Protein AF-A0A554VTU2-F1 (afdb_monomer_lite)

pLDDT: mean 88.49, std 16.6, range [44.41, 98.38]

Structure (mmCIF, N/CA/C/O backbone):
data_AF-A0A554VTU2-F1
#
_entry.id   AF-A0A554VTU2-F1
#
loop_
_atom_site.group_PDB
_atom_site.id
_atom_site.type_symbol
_atom_site.label_atom_id
_atom_site.label_alt_id
_atom_site.label_comp_id
_atom_site.label_asym_id
_atom_site.label_entity_id
_atom_site.label_seq_id
_atom_site.pdbx_PDB_ins_code
_atom_site.Cartn_x
_atom_site.Cartn_y
_atom_site.Cartn_z
_atom_site.occupancy
_atom_site.B_iso_or_equiv
_atom_site.auth_seq_id
_atom_site.auth_comp_id
_atom_site.auth_asym_id
_atom_site.auth_atom_id
_atom_site.pdbx_PDB_model_num
ATOM 1 N N . MET A 1 1 ? 13.561 -0.773 -35.757 1.00 44.41 1 MET A N 1
ATOM 2 C CA . MET A 1 1 ? 12.110 -0.695 -35.504 1.00 44.41 1 MET A CA 1
ATOM 3 C C . MET A 1 1 ? 11.902 -1.070 -34.044 1.00 44.41 1 MET A C 1
ATOM 5 O O . MET A 1 1 ? 11.798 -2.244 -33.720 1.00 44.41 1 MET A O 1
ATOM 9 N N . LEU A 1 2 ? 12.032 -0.082 -33.154 1.00 47.88 2 LEU A N 1
ATOM 10 C CA . LEU A 1 2 ? 11.934 -0.243 -31.691 1.00 47.88 2 LEU A CA 1
ATOM 11 C C . LEU A 1 2 ? 10.513 0.081 -31.189 1.00 47.88 2 LEU A C 1
ATOM 13 O O . LEU A 1 2 ? 10.271 0.168 -29.991 1.00 47.88 2 LEU A O 1
ATOM 17 N N . ASP A 1 3 ? 9.559 0.222 -32.109 1.00 50.75 3 ASP A N 1
ATOM 18 C CA . ASP A 1 3 ? 8.207 0.729 -31.850 1.00 50.75 3 ASP A CA 1
ATOM 19 C C . ASP A 1 3 ? 7.265 -0.316 -31.218 1.00 50.75 3 ASP A C 1
ATOM 21 O O . ASP A 1 3 ? 6.098 -0.036 -30.958 1.00 50.75 3 ASP A O 1
ATOM 25 N N . GLY A 1 4 ? 7.773 -1.525 -30.945 1.00 50.66 4 GLY A N 1
ATOM 26 C CA . GLY A 1 4 ? 7.053 -2.610 -30.267 1.00 50.66 4 GLY A CA 1
ATOM 27 C C . GLY A 1 4 ? 7.409 -2.801 -28.788 1.00 50.66 4 GLY A C 1
ATOM 28 O O . GLY A 1 4 ? 6.693 -3.512 -28.093 1.00 50.66 4 GLY A O 1
ATOM 29 N N . LEU A 1 5 ? 8.476 -2.167 -28.286 1.00 47.31 5 LEU A N 1
ATOM 30 C CA . LEU A 1 5 ? 8.936 -2.346 -26.895 1.00 47.31 5 LEU A CA 1
ATOM 31 C C . LEU A 1 5 ? 8.347 -1.320 -25.916 1.00 47.31 5 LEU A C 1
ATOM 33 O O . LEU A 1 5 ? 8.562 -1.415 -24.715 1.00 47.31 5 LEU A O 1
ATOM 37 N N . VAL A 1 6 ? 7.589 -0.343 -26.419 1.00 48.69 6 VAL A N 1
ATOM 38 C CA . VAL A 1 6 ? 7.035 0.764 -25.617 1.00 48.69 6 VAL A CA 1
ATOM 39 C C . VAL A 1 6 ? 5.542 0.575 -25.306 1.00 48.69 6 VAL A C 1
ATOM 41 O O . VAL A 1 6 ? 4.963 1.340 -24.540 1.00 48.69 6 VAL A O 1
ATOM 44 N N . ARG A 1 7 ? 4.903 -0.485 -25.823 1.00 46.31 7 ARG A N 1
ATOM 45 C CA . ARG A 1 7 ? 3.515 -0.836 -25.458 1.00 46.31 7 ARG A CA 1
ATOM 46 C C . ARG A 1 7 ? 3.392 -1.621 -24.151 1.00 46.31 7 ARG A C 1
ATOM 48 O O . ARG A 1 7 ? 2.281 -1.854 -23.691 1.00 46.31 7 ARG A O 1
ATOM 55 N N . GLU A 1 8 ? 4.530 -1.972 -23.567 1.00 45.38 8 GLU A N 1
ATOM 56 C CA . GLU A 1 8 ? 4.685 -2.672 -22.297 1.00 45.38 8 GLU A CA 1
ATOM 57 C C . GLU A 1 8 ? 5.734 -1.917 -21.478 1.00 45.38 8 GLU A C 1
ATOM 59 O O . GLU A 1 8 ? 6.755 -2.479 -21.096 1.00 45.38 8 GLU A O 1
ATOM 64 N N . ALA A 1 9 ? 5.555 -0.609 -21.261 1.00 48.38 9 ALA A N 1
ATOM 65 C CA . ALA A 1 9 ? 6.297 0.021 -20.177 1.00 48.38 9 ALA A CA 1
ATOM 66 C C . ALA A 1 9 ? 5.930 -0.778 -18.916 1.00 48.38 9 ALA A C 1
ATOM 68 O O . ALA A 1 9 ? 4.754 -0.740 -18.536 1.00 48.38 9 ALA A O 1
ATOM 69 N N . PRO A 1 10 ? 6.857 -1.539 -18.299 1.00 55.28 10 PRO A N 1
ATOM 70 C CA . PRO A 1 10 ? 6.562 -2.207 -17.050 1.00 55.28 10 PRO A CA 1
ATOM 71 C C . PRO A 1 10 ? 6.205 -1.068 -16.114 1.00 55.28 10 PRO A C 1
ATOM 73 O O . PRO A 1 10 ? 7.031 -0.181 -15.881 1.00 55.28 10 PRO A O 1
ATOM 76 N N . TYR A 1 11 ? 4.944 -1.014 -15.694 1.00 59.41 11 TYR A N 1
ATOM 77 C CA . TYR A 1 11 ? 4.494 -0.077 -14.683 1.00 59.41 11 TYR A CA 1
ATOM 78 C C . TYR A 1 11 ? 5.502 -0.189 -13.542 1.00 59.41 11 TYR A C 1
ATOM 80 O O . TYR A 1 11 ? 5.603 -1.231 -12.897 1.00 59.41 11 TYR A O 1
ATOM 88 N N . SER A 1 12 ? 6.342 0.835 -13.383 1.00 79.19 12 SER A N 1
ATOM 89 C CA . SER A 1 12 ? 7.404 0.779 -12.393 1.00 79.19 12 SER A CA 1
ATOM 90 C C . SER A 1 12 ? 6.765 0.551 -11.030 1.00 79.19 12 SER A C 1
ATOM 92 O O . SER A 1 12 ? 5.642 1.002 -10.784 1.00 79.19 12 SER A O 1
ATOM 94 N N . THR A 1 13 ? 7.468 -0.121 -10.124 1.00 86.00 13 THR A N 1
ATOM 95 C CA . THR A 1 13 ? 6.984 -0.346 -8.758 1.00 86.00 13 THR A CA 1
ATOM 96 C C . THR A 1 13 ? 6.452 0.947 -8.123 1.00 86.00 13 THR A C 1
ATOM 98 O O . THR A 1 13 ? 5.405 0.953 -7.479 1.00 86.00 13 THR A O 1
ATOM 101 N N . GLY A 1 14 ? 7.106 2.081 -8.404 1.00 88.56 14 GLY A N 1
ATOM 102 C CA . GLY A 1 14 ? 6.653 3.405 -7.982 1.00 88.56 14 GLY A CA 1
ATOM 103 C C . GLY A 1 14 ? 5.283 3.820 -8.535 1.00 88.56 14 GLY A C 1
ATOM 104 O O . GLY A 1 14 ? 4.500 4.404 -7.794 1.00 88.56 14 GLY A O 1
ATOM 105 N N . LEU A 1 15 ? 4.946 3.511 -9.791 1.00 90.75 15 LEU A N 1
ATOM 106 C CA . LEU A 1 15 ? 3.640 3.854 -10.368 1.00 90.75 15 LEU A CA 1
ATOM 107 C C . LEU A 1 15 ? 2.492 3.091 -9.707 1.00 90.75 15 LEU A C 1
ATOM 109 O O . LEU A 1 15 ? 1.461 3.701 -9.428 1.00 90.75 15 LEU A O 1
ATOM 113 N N . TYR A 1 16 ? 2.670 1.801 -9.416 1.00 93.56 16 TYR A N 1
ATOM 114 C CA . TYR A 1 16 ? 1.676 1.036 -8.660 1.00 93.56 16 TYR A CA 1
ATOM 115 C C . TYR A 1 16 ? 1.494 1.593 -7.246 1.00 93.56 16 TYR A C 1
ATOM 117 O O . TYR A 1 16 ? 0.362 1.772 -6.805 1.00 93.56 16 TYR A O 1
ATOM 125 N N . VAL A 1 17 ? 2.580 1.988 -6.569 1.00 95.56 17 VAL A N 1
ATOM 126 C CA . VAL A 1 17 ? 2.483 2.657 -5.260 1.00 95.56 17 VAL A CA 1
ATOM 127 C C . VAL A 1 17 ? 1.684 3.958 -5.354 1.00 95.56 17 VAL A C 1
ATOM 129 O O . VAL A 1 17 ? 0.751 4.167 -4.580 1.00 95.56 17 VAL A O 1
ATOM 132 N N . GLN A 1 18 ? 2.018 4.833 -6.307 1.00 95.44 18 GLN A N 1
ATOM 133 C CA . GLN A 1 18 ? 1.329 6.117 -6.469 1.00 95.44 18 GLN A CA 1
ATOM 134 C C . GLN A 1 18 ? -0.150 5.928 -6.827 1.00 95.44 18 GLN A C 1
ATOM 136 O O . GLN A 1 18 ? -1.016 6.604 -6.267 1.00 95.44 18 GLN A O 1
ATOM 141 N N . ARG A 1 19 ? -0.457 4.984 -7.727 1.00 95.31 19 ARG A N 1
ATOM 142 C CA . ARG A 1 19 ? -1.834 4.664 -8.116 1.00 95.31 19 ARG A CA 1
ATOM 143 C C . ARG A 1 19 ? -2.626 4.105 -6.938 1.00 95.31 19 ARG A C 1
ATOM 145 O O . ARG A 1 19 ? -3.746 4.568 -6.716 1.00 95.31 19 ARG A O 1
ATOM 152 N N . GLY A 1 20 ? -2.020 3.229 -6.139 1.00 96.50 20 GLY A N 1
ATOM 153 C CA . GLY A 1 20 ? -2.666 2.656 -4.967 1.00 96.50 20 GLY A CA 1
ATOM 154 C C . GLY A 1 20 ? -3.008 3.698 -3.899 1.00 96.50 20 GLY A C 1
ATOM 155 O O . GLY A 1 20 ? -4.133 3.739 -3.394 1.00 96.50 20 GLY A O 1
ATOM 156 N N . VAL A 1 21 ? -2.085 4.630 -3.629 1.00 97.12 21 VAL A N 1
ATOM 157 C CA . VAL A 1 21 ? -2.334 5.785 -2.744 1.00 97.12 21 VAL A CA 1
ATOM 158 C C . VAL A 1 21 ? -3.481 6.650 -3.274 1.00 97.12 21 VAL A C 1
ATOM 160 O O . VAL A 1 21 ? -4.382 7.023 -2.517 1.00 97.12 21 VAL A O 1
ATOM 163 N N . ALA A 1 22 ? -3.481 6.952 -4.575 1.00 97.19 22 ALA A N 1
ATOM 164 C CA . ALA A 1 22 ? -4.521 7.765 -5.194 1.00 97.19 22 ALA A CA 1
ATOM 165 C C . ALA A 1 22 ? -5.899 7.083 -5.144 1.00 97.19 22 ALA A C 1
ATOM 167 O O . ALA A 1 22 ? -6.898 7.725 -4.822 1.00 97.19 22 ALA A O 1
ATOM 168 N N . GLN A 1 23 ? -5.973 5.780 -5.424 1.00 96.50 23 GLN A N 1
ATOM 169 C CA . GLN A 1 23 ? -7.213 5.004 -5.340 1.00 96.50 23 GLN A CA 1
ATOM 170 C C . GLN A 1 23 ? -7.770 4.974 -3.919 1.00 96.50 23 GLN A C 1
ATOM 172 O O . GLN A 1 23 ? -8.969 5.199 -3.745 1.00 96.50 23 GLN A O 1
ATOM 177 N N . PHE A 1 24 ? -6.916 4.794 -2.909 1.00 96.75 24 PHE A N 1
ATOM 178 C CA . PHE A 1 24 ? -7.335 4.874 -1.514 1.00 96.75 24 PHE A CA 1
ATOM 179 C C . PHE A 1 24 ? -7.899 6.259 -1.160 1.00 96.75 24 PHE A C 1
ATOM 181 O O . PHE A 1 24 ? -8.972 6.350 -0.563 1.00 96.75 24 PHE A O 1
ATOM 188 N N . GLY A 1 25 ? -7.239 7.340 -1.593 1.00 95.94 25 GLY A N 1
ATOM 189 C CA . GLY A 1 25 ? -7.744 8.709 -1.424 1.00 95.94 25 GLY A CA 1
ATOM 190 C C . GLY A 1 25 ? -9.101 8.958 -2.097 1.00 95.94 25 GLY A C 1
ATOM 191 O O . GLY A 1 25 ? -9.880 9.782 -1.628 1.00 95.94 25 GLY A O 1
ATOM 192 N N . LEU A 1 26 ? -9.412 8.203 -3.154 1.00 97.56 26 LEU A N 1
ATOM 193 C CA . LEU A 1 26 ? -10.696 8.223 -3.863 1.00 97.56 26 LEU A CA 1
ATOM 194 C C . LEU A 1 26 ? -11.749 7.276 -3.255 1.00 97.56 26 LEU A C 1
ATOM 196 O O . LEU A 1 26 ? -12.800 7.069 -3.856 1.00 97.56 26 LEU A O 1
ATOM 200 N N . GLY A 1 27 ? -11.477 6.668 -2.096 1.00 96.00 27 GLY A N 1
ATOM 201 C CA . GLY A 1 27 ? -12.379 5.719 -1.435 1.00 96.00 27 GLY A CA 1
ATOM 202 C C . GLY A 1 27 ? -12.367 4.308 -2.034 1.00 96.00 27 GLY A C 1
ATOM 203 O O . GLY A 1 27 ? -13.073 3.427 -1.548 1.00 96.00 27 GLY A O 1
ATOM 204 N N . ARG A 1 28 ? -11.536 4.052 -3.049 1.00 97.31 28 ARG A N 1
ATOM 205 C CA . ARG A 1 28 ? -11.348 2.731 -3.669 1.00 97.31 28 ARG A CA 1
ATOM 206 C C . ARG A 1 28 ? -10.236 1.972 -2.954 1.00 97.31 28 ARG A C 1
ATOM 208 O O . ARG A 1 28 ? -9.181 1.699 -3.518 1.00 97.31 28 ARG A O 1
ATOM 215 N N . ALA A 1 29 ? -10.459 1.683 -1.674 1.00 95.19 29 ALA A N 1
ATOM 216 C CA . ALA A 1 29 ? -9.440 1.078 -0.820 1.00 95.19 29 ALA A CA 1
ATOM 217 C C . ALA A 1 29 ? -8.989 -0.306 -1.317 1.00 95.19 29 ALA A C 1
ATOM 219 O O . ALA A 1 29 ? -7.797 -0.590 -1.289 1.00 95.19 29 ALA A O 1
ATOM 220 N N . ALA A 1 30 ? -9.917 -1.134 -1.810 1.00 97.00 30 ALA A N 1
ATOM 221 C CA . ALA A 1 30 ? -9.606 -2.470 -2.320 1.00 97.00 30 ALA A CA 1
ATOM 222 C C . ALA A 1 30 ? -8.676 -2.427 -3.544 1.00 97.00 30 ALA A C 1
ATOM 224 O O . ALA A 1 30 ? -7.654 -3.107 -3.550 1.00 97.00 30 ALA A O 1
ATOM 225 N N . ASP A 1 31 ? -8.986 -1.577 -4.529 1.00 95.56 31 ASP A N 1
ATOM 226 C CA . ASP A 1 31 ? -8.131 -1.386 -5.707 1.00 95.56 31 ASP A CA 1
ATOM 227 C C . ASP A 1 31 ? -6.741 -0.889 -5.289 1.00 95.56 31 ASP A C 1
ATOM 229 O O . ASP A 1 31 ? -5.724 -1.399 -5.757 1.00 95.56 31 ASP A O 1
ATOM 23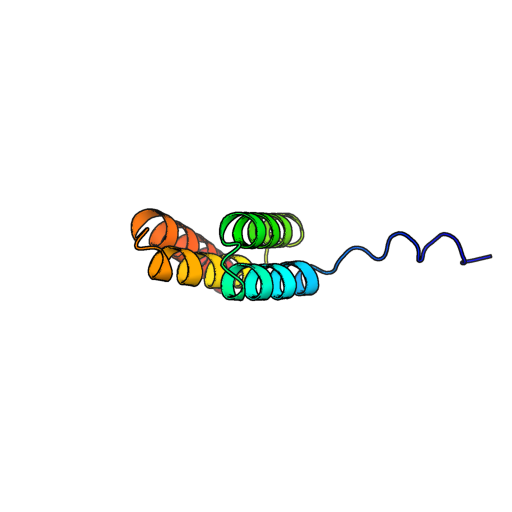3 N N . GLY A 1 32 ? -6.705 0.058 -4.342 1.00 97.12 32 GLY A N 1
ATOM 234 C CA . GLY A 1 32 ? -5.452 0.626 -3.861 1.00 97.12 32 GLY A CA 1
ATOM 235 C C . GLY A 1 32 ? -4.562 -0.377 -3.138 1.00 97.12 32 GLY A C 1
ATOM 236 O O . GLY A 1 32 ? -3.347 -0.369 -3.324 1.00 97.12 32 GLY A O 1
ATOM 237 N N . ILE A 1 33 ? -5.163 -1.268 -2.349 1.00 98.12 33 ILE A N 1
ATOM 238 C CA . ILE A 1 33 ? -4.462 -2.385 -1.709 1.00 98.12 33 ILE A CA 1
ATOM 239 C C . ILE A 1 33 ? -3.900 -3.336 -2.768 1.00 98.12 33 ILE A C 1
ATOM 241 O O . ILE A 1 33 ? -2.716 -3.658 -2.703 1.00 98.12 33 ILE A O 1
ATOM 245 N N . ALA A 1 34 ? -4.699 -3.721 -3.766 1.00 97.25 34 ALA A N 1
ATOM 246 C CA . ALA A 1 34 ? -4.263 -4.639 -4.818 1.00 97.25 34 ALA A CA 1
ATOM 247 C C . ALA A 1 34 ? -3.062 -4.087 -5.609 1.00 97.25 34 ALA A C 1
ATOM 249 O O . ALA A 1 34 ? -2.119 -4.817 -5.914 1.00 97.25 34 ALA A O 1
ATOM 250 N N . ASP A 1 35 ? -3.053 -2.782 -5.889 1.00 96.81 35 ASP A N 1
ATOM 251 C CA . ASP A 1 35 ? -1.920 -2.117 -6.535 1.00 96.81 35 ASP A CA 1
ATOM 252 C C . ASP A 1 35 ? -0.652 -2.144 -5.677 1.00 96.81 35 ASP A C 1
ATOM 254 O O . ASP A 1 35 ? 0.445 -2.373 -6.187 1.00 96.81 35 ASP A O 1
ATOM 258 N N . LEU A 1 36 ? -0.781 -1.938 -4.369 1.00 97.06 36 LEU A N 1
ATOM 259 C CA . LEU A 1 36 ? 0.357 -1.973 -3.453 1.00 97.06 36 LEU A CA 1
ATOM 260 C C . LEU A 1 36 ? 0.901 -3.391 -3.262 1.00 97.06 36 LEU A C 1
ATOM 262 O O . LEU A 1 36 ? 2.115 -3.574 -3.198 1.00 97.06 36 LEU A O 1
ATOM 266 N N . GLU A 1 37 ? 0.032 -4.397 -3.220 1.00 96.69 37 GLU A N 1
ATOM 267 C CA . GLU A 1 37 ? 0.435 -5.806 -3.208 1.00 96.69 37 GLU A CA 1
ATOM 268 C C . GLU A 1 37 ? 1.166 -6.182 -4.498 1.00 96.69 37 GLU A C 1
ATOM 270 O O . GLU A 1 37 ? 2.202 -6.848 -4.459 1.00 96.69 37 GLU A O 1
ATOM 275 N N . HIS A 1 38 ? 0.690 -5.687 -5.643 1.00 94.88 38 HIS A N 1
ATOM 276 C CA . HIS A 1 38 ? 1.380 -5.875 -6.910 1.00 94.88 38 HIS A CA 1
ATOM 277 C C . HIS A 1 38 ? 2.752 -5.185 -6.921 1.00 94.88 38 HIS A C 1
ATOM 279 O O . HIS A 1 38 ? 3.737 -5.786 -7.344 1.00 94.88 38 HIS A O 1
ATOM 285 N N . ALA A 1 39 ? 2.857 -3.964 -6.386 1.00 94.62 39 ALA A N 1
ATOM 286 C CA . ALA A 1 39 ? 4.139 -3.280 -6.228 1.00 94.62 39 ALA A CA 1
ATOM 287 C C . ALA A 1 39 ? 5.118 -4.087 -5.352 1.00 94.62 39 ALA A C 1
ATOM 289 O O . ALA A 1 39 ? 6.281 -4.251 -5.718 1.00 94.62 39 ALA A O 1
ATOM 290 N N . ALA A 1 40 ? 4.647 -4.638 -4.231 1.00 94.56 40 ALA A N 1
ATOM 291 C CA . ALA A 1 40 ? 5.457 -5.488 -3.358 1.00 94.56 40 ALA A CA 1
ATOM 292 C C . ALA A 1 40 ? 5.909 -6.792 -4.040 1.00 94.56 40 ALA A C 1
ATOM 294 O O . ALA A 1 40 ? 6.992 -7.296 -3.753 1.00 94.56 40 ALA A O 1
ATOM 295 N N . ALA A 1 41 ? 5.096 -7.342 -4.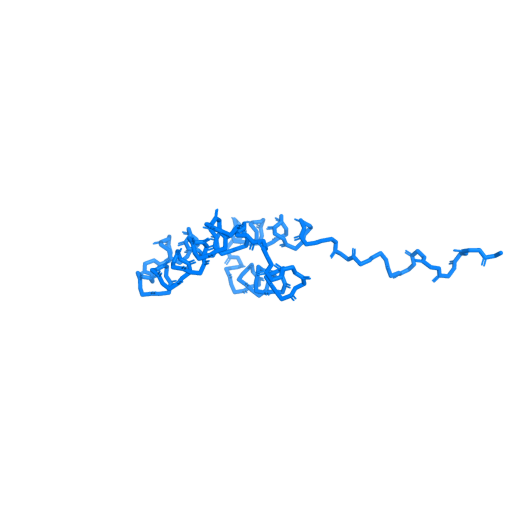948 1.00 93.75 41 ALA A N 1
ATOM 296 C CA . ALA A 1 41 ? 5.457 -8.524 -5.727 1.00 93.75 41 ALA A CA 1
ATOM 297 C C . ALA A 1 41 ? 6.501 -8.221 -6.818 1.00 93.75 41 ALA A C 1
ATOM 299 O O . ALA A 1 41 ? 7.342 -9.072 -7.108 1.00 93.75 41 ALA A O 1
ATOM 300 N N . LEU A 1 42 ? 6.455 -7.024 -7.414 1.00 91.12 42 LEU A N 1
ATOM 301 C CA . LEU A 1 42 ? 7.407 -6.587 -8.440 1.00 91.12 42 LEU A CA 1
ATOM 302 C C . LEU A 1 42 ? 8.790 -6.263 -7.868 1.00 91.12 42 LEU A C 1
ATOM 304 O O . LEU A 1 42 ? 9.795 -6.561 -8.510 1.00 91.12 42 LEU A O 1
ATOM 308 N N . ASP A 1 43 ? 8.845 -5.668 -6.676 1.00 90.88 43 ASP A N 1
ATOM 309 C CA . ASP A 1 43 ? 10.093 -5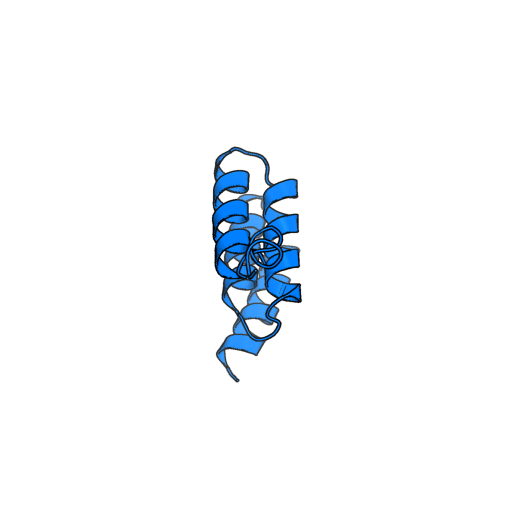.415 -5.956 1.00 90.88 43 ASP A CA 1
ATOM 310 C C . ASP A 1 43 ? 9.991 -5.916 -4.508 1.00 90.88 43 ASP A C 1
ATOM 312 O O . ASP A 1 43 ? 9.615 -5.162 -3.603 1.00 90.88 43 ASP A O 1
ATOM 316 N N . PRO A 1 44 ? 10.354 -7.188 -4.264 1.00 92.00 44 PRO A N 1
ATOM 317 C CA . PRO A 1 44 ? 10.308 -7.777 -2.930 1.00 92.00 44 PRO A CA 1
ATOM 318 C C . PRO A 1 44 ? 11.259 -7.125 -1.919 1.00 92.00 44 PRO A C 1
ATOM 320 O O . PRO A 1 44 ? 11.145 -7.408 -0.729 1.00 92.00 44 PRO A O 1
ATOM 323 N N . GLY A 1 45 ? 12.225 -6.315 -2.369 1.00 92.62 45 GLY A N 1
ATOM 324 C CA . GLY A 1 45 ? 13.146 -5.576 -1.504 1.00 92.62 45 GLY A CA 1
ATOM 325 C C . GLY A 1 45 ? 12.601 -4.221 -1.058 1.00 92.62 45 GLY A C 1
ATOM 326 O O . GLY A 1 45 ? 13.146 -3.616 -0.135 1.00 92.62 45 GLY A O 1
ATOM 327 N N . LEU A 1 46 ? 11.528 -3.742 -1.690 1.00 92.81 46 LEU A N 1
ATOM 328 C CA . LEU A 1 46 ? 10.995 -2.416 -1.440 1.00 92.81 46 LEU A CA 1
ATOM 329 C C . LEU A 1 46 ? 10.057 -2.411 -0.230 1.00 92.81 46 LEU A C 1
ATOM 331 O O . LEU A 1 46 ? 8.984 -3.014 -0.222 1.00 92.81 46 LEU A O 1
ATOM 335 N N . ASP A 1 47 ? 10.427 -1.643 0.788 1.00 96.19 47 ASP A N 1
ATOM 336 C CA . ASP A 1 47 ? 9.628 -1.452 2.001 1.00 96.19 47 ASP A CA 1
ATOM 337 C C . ASP A 1 47 ? 8.407 -0.537 1.786 1.00 96.19 47 ASP A C 1
ATOM 339 O O . ASP A 1 47 ? 7.426 -0.588 2.531 1.00 96.19 47 ASP A O 1
ATOM 343 N N . THR A 1 48 ? 8.447 0.306 0.756 1.00 95.94 48 THR A N 1
ATOM 344 C CA . THR A 1 48 ? 7.494 1.398 0.547 1.00 95.94 48 THR A CA 1
ATOM 345 C C . THR A 1 48 ? 6.041 0.923 0.388 1.00 95.94 48 THR A C 1
ATOM 347 O O . THR A 1 48 ? 5.188 1.461 1.101 1.00 95.94 48 THR A O 1
ATOM 350 N N . PRO A 1 49 ? 5.709 -0.085 -0.449 1.00 96.81 49 PRO A N 1
ATOM 351 C CA . PRO A 1 49 ? 4.343 -0.597 -0.553 1.00 96.81 49 PRO A CA 1
ATOM 352 C C . PRO A 1 49 ? 3.795 -1.092 0.790 1.00 96.81 49 PRO A C 1
ATOM 354 O O . PRO A 1 49 ? 2.652 -0.800 1.135 1.00 96.81 49 PRO A O 1
ATOM 357 N N . TRP A 1 50 ? 4.629 -1.756 1.595 1.00 98.00 50 TRP A N 1
ATOM 358 C CA . TRP A 1 50 ? 4.251 -2.261 2.915 1.00 98.00 50 TRP A CA 1
ATOM 359 C C . TRP A 1 50 ? 3.983 -1.141 3.922 1.00 98.00 50 TRP A C 1
ATOM 361 O O . TRP A 1 50 ? 3.010 -1.211 4.674 1.00 98.00 50 TRP A O 1
ATOM 371 N N . ARG A 1 51 ? 4.781 -0.064 3.906 1.00 98.00 51 ARG A N 1
ATOM 372 C CA . ARG A 1 51 ? 4.538 1.122 4.752 1.00 98.00 51 ARG A CA 1
ATOM 373 C C . ARG A 1 51 ? 3.220 1.809 4.392 1.00 98.00 51 ARG A C 1
ATOM 375 O O . ARG A 1 51 ? 2.484 2.241 5.280 1.00 98.00 51 ARG A O 1
ATOM 382 N N . VAL A 1 52 ? 2.904 1.890 3.099 1.00 97.81 52 VAL A N 1
ATOM 383 C CA . VAL A 1 52 ? 1.636 2.461 2.625 1.00 97.81 52 VAL A CA 1
ATOM 384 C C . VAL A 1 52 ? 0.457 1.557 2.996 1.00 97.81 52 VAL A C 1
ATOM 386 O O . VAL A 1 52 ? -0.525 2.057 3.544 1.00 97.81 52 VAL A O 1
ATOM 389 N N . LEU A 1 53 ? 0.561 0.239 2.787 1.00 98.38 53 LEU A N 1
ATOM 390 C CA . LEU A 1 53 ? -0.455 -0.735 3.211 1.00 98.38 53 LEU A CA 1
ATOM 391 C C . LEU A 1 53 ? -0.732 -0.636 4.712 1.00 98.38 53 LEU A C 1
ATOM 393 O O . LEU A 1 53 ? -1.890 -0.578 5.120 1.00 98.38 53 LEU A O 1
ATOM 397 N N . ALA A 1 54 ? 0.311 -0.534 5.540 1.00 98.31 54 ALA A N 1
ATOM 398 C CA . ALA A 1 54 ? 0.145 -0.364 6.978 1.00 98.31 54 ALA A CA 1
ATOM 399 C C . ALA A 1 54 ? -0.666 0.896 7.320 1.00 98.31 54 ALA A C 1
ATOM 401 O O . ALA A 1 54 ? -1.580 0.835 8.142 1.00 98.31 54 ALA A O 1
ATOM 402 N N . ASN A 1 55 ? -0.384 2.027 6.664 1.00 98.00 55 ASN A N 1
ATOM 403 C CA . ASN A 1 55 ? -1.136 3.267 6.863 1.00 98.00 55 ASN A CA 1
ATOM 404 C C . ASN A 1 55 ? -2.609 3.137 6.442 1.00 98.00 55 ASN A C 1
ATOM 406 O O . ASN A 1 55 ? -3.501 3.568 7.177 1.00 98.00 55 ASN A O 1
ATO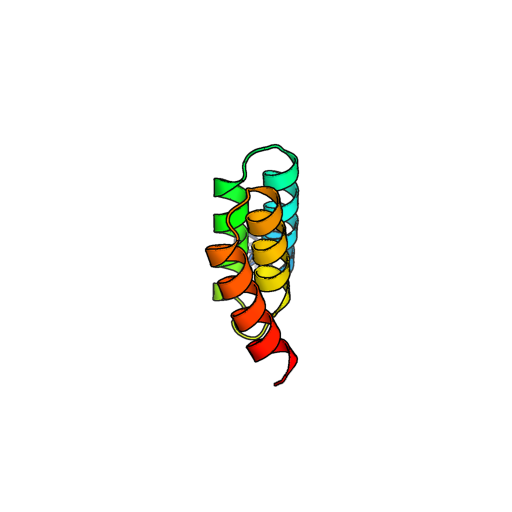M 410 N N . ILE A 1 56 ? -2.862 2.512 5.291 1.00 97.69 56 ILE A N 1
ATOM 411 C CA . ILE A 1 56 ? -4.214 2.247 4.787 1.00 97.69 56 ILE A CA 1
ATOM 412 C C . ILE A 1 56 ? -4.991 1.384 5.784 1.00 97.69 56 ILE A C 1
ATOM 414 O O . ILE A 1 56 ? -6.085 1.765 6.202 1.00 97.69 56 ILE A O 1
ATOM 418 N N . TYR A 1 57 ? -4.407 0.274 6.240 1.00 98.38 57 TYR A N 1
ATOM 419 C CA . TYR A 1 57 ? -5.048 -0.618 7.201 1.00 98.38 57 TYR A CA 1
ATOM 420 C C . TYR A 1 57 ? -5.313 0.060 8.551 1.00 98.38 57 TYR A C 1
ATOM 422 O O . TYR A 1 57 ? -6.395 -0.124 9.108 1.00 98.38 57 TYR A O 1
ATOM 430 N N . GLN A 1 58 ? -4.406 0.919 9.038 1.00 97.75 58 GLN A N 1
ATOM 431 C CA . GLN A 1 58 ? -4.653 1.740 10.233 1.00 97.75 58 GLN A CA 1
ATOM 432 C C . GLN A 1 58 ? -5.870 2.653 10.052 1.00 97.75 58 GLN A C 1
ATOM 434 O O . GLN A 1 58 ? -6.742 2.706 10.916 1.00 97.75 58 GLN A O 1
ATOM 439 N N . ARG A 1 59 ? -5.970 3.344 8.910 1.00 96.56 59 ARG A N 1
ATOM 440 C CA . ARG A 1 59 ? -7.101 4.238 8.608 1.00 96.56 59 ARG A CA 1
ATOM 441 C C . ARG A 1 59 ? -8.428 3.497 8.450 1.00 96.56 59 ARG A C 1
ATOM 443 O O . ARG A 1 59 ? -9.473 4.081 8.711 1.00 96.56 59 ARG A O 1
ATOM 450 N N . MET A 1 60 ? -8.387 2.230 8.047 1.00 96.62 60 MET A N 1
ATOM 451 C CA . MET A 1 60 ? -9.558 1.350 7.984 1.00 96.62 60 MET A CA 1
ATOM 452 C C . MET A 1 60 ? -9.907 0.706 9.337 1.00 96.62 60 MET A C 1
ATOM 454 O O . MET A 1 60 ? -10.895 -0.017 9.422 1.00 96.62 60 MET A O 1
ATOM 458 N N . GLY A 1 61 ? -9.109 0.930 10.389 1.00 97.31 61 GLY A N 1
ATOM 459 C CA . GLY A 1 61 ? -9.294 0.297 11.698 1.00 97.31 61 GLY A CA 1
ATOM 460 C C . GLY A 1 61 ? -8.858 -1.172 11.755 1.00 97.31 61 GLY A C 1
ATOM 461 O O . GLY A 1 61 ? -9.090 -1.841 12.760 1.00 97.31 61 GLY A O 1
ATOM 462 N N . ASN A 1 62 ? -8.200 -1.686 10.710 1.00 97.75 62 ASN A N 1
ATOM 463 C CA . ASN A 1 62 ? -7.668 -3.045 10.679 1.00 97.75 62 ASN A CA 1
ATOM 464 C C . ASN A 1 62 ? -6.256 -3.079 11.287 1.00 97.75 62 ASN A C 1
ATOM 466 O O . ASN A 1 62 ? -5.240 -3.092 10.587 1.00 97.75 62 ASN A O 1
ATOM 470 N N . ALA A 1 63 ? -6.201 -3.065 12.619 1.00 96.62 63 ALA A N 1
ATOM 471 C CA . ALA A 1 63 ? -4.946 -3.039 13.366 1.00 96.62 63 ALA A CA 1
ATOM 472 C C . ALA A 1 63 ? -4.069 -4.280 13.116 1.00 96.62 63 ALA A C 1
ATOM 474 O O . ALA A 1 63 ? -2.845 -4.160 13.080 1.00 96.62 63 ALA A O 1
ATOM 475 N N . GLU A 1 64 ? -4.676 -5.452 12.909 1.00 98.12 64 GLU A N 1
ATOM 476 C CA . GLU A 1 64 ? -3.954 -6.702 12.658 1.00 98.12 64 GLU A CA 1
ATOM 477 C C . GLU A 1 64 ? -3.204 -6.655 11.320 1.00 98.12 64 GLU A C 1
ATOM 479 O O . GLU A 1 64 ? -1.985 -6.853 11.282 1.00 98.12 64 GLU A O 1
ATOM 484 N N . ALA A 1 65 ? -3.900 -6.305 10.234 1.00 97.44 65 ALA A N 1
ATOM 485 C CA . ALA A 1 65 ? -3.284 -6.180 8.915 1.00 97.44 65 ALA A CA 1
ATOM 486 C C . ALA A 1 65 ? -2.22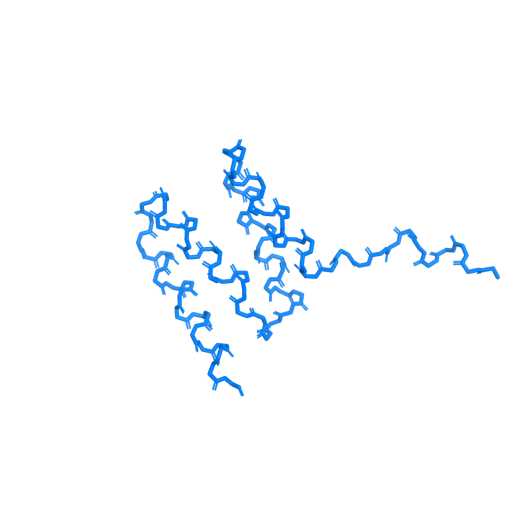1 -5.073 8.889 1.00 97.44 65 ALA A C 1
ATOM 488 O O . ALA A 1 65 ? -1.153 -5.238 8.297 1.00 97.44 65 ALA A O 1
ATOM 489 N N . ALA A 1 66 ? -2.460 -3.969 9.601 1.00 98.38 66 ALA A N 1
ATOM 490 C CA . ALA A 1 66 ? -1.479 -2.903 9.720 1.00 98.38 66 ALA A CA 1
ATOM 491 C C . ALA A 1 66 ? -0.194 -3.344 10.435 1.00 98.38 66 ALA A C 1
ATOM 493 O O . ALA A 1 66 ? 0.906 -3.014 9.990 1.00 98.38 66 ALA A O 1
ATOM 494 N N . GLN A 1 67 ? -0.310 -4.094 11.535 1.00 98.31 67 GLN A N 1
ATOM 495 C CA . GLN A 1 67 ? 0.853 -4.644 12.234 1.00 98.31 67 GLN A CA 1
ATOM 496 C C . GLN A 1 67 ? 1.613 -5.642 11.360 1.00 98.31 67 GLN A C 1
ATOM 498 O O . GLN A 1 67 ? 2.844 -5.613 11.330 1.00 98.31 67 GLN A O 1
ATOM 503 N N . ALA A 1 68 ? 0.904 -6.502 10.626 1.00 98.06 68 ALA A N 1
ATOM 504 C CA . ALA A 1 68 ? 1.527 -7.435 9.696 1.00 98.06 68 ALA A CA 1
ATOM 505 C C . ALA A 1 68 ? 2.329 -6.699 8.608 1.00 98.06 68 ALA A C 1
ATOM 507 O O . ALA A 1 68 ? 3.495 -7.029 8.390 1.00 98.06 68 ALA A O 1
ATOM 508 N N . ALA A 1 69 ? 1.746 -5.666 7.995 1.00 97.69 69 ALA A N 1
ATOM 509 C CA . ALA A 1 69 ? 2.409 -4.856 6.977 1.00 97.69 69 ALA A CA 1
ATOM 510 C C . ALA A 1 69 ? 3.626 -4.089 7.532 1.00 97.69 69 ALA A C 1
ATOM 512 O O . ALA A 1 69 ? 4.681 -4.079 6.900 1.00 97.69 69 ALA A O 1
ATOM 513 N N . ASN A 1 70 ? 3.540 -3.529 8.745 1.00 97.81 70 ASN A N 1
ATOM 514 C CA . ASN A 1 70 ? 4.691 -2.890 9.398 1.00 97.81 70 ASN A CA 1
ATOM 515 C C . ASN A 1 70 ? 5.845 -3.870 9.637 1.00 97.81 70 ASN A C 1
ATOM 517 O O . ASN A 1 70 ? 6.993 -3.531 9.363 1.00 97.81 70 ASN A O 1
ATOM 521 N N . ARG A 1 71 ? 5.559 -5.102 10.083 1.00 97.75 71 ARG A N 1
ATOM 522 C CA . ARG A 1 71 ? 6.603 -6.126 10.261 1.00 97.75 71 ARG A CA 1
ATOM 523 C C . ARG A 1 71 ? 7.307 -6.469 8.948 1.00 97.75 71 ARG A C 1
ATOM 525 O O . ARG A 1 71 ? 8.522 -6.646 8.954 1.00 97.75 71 ARG A O 1
ATOM 532 N N . GLN A 1 72 ? 6.563 -6.550 7.841 1.00 96.56 72 GLN A N 1
ATOM 533 C CA . GLN A 1 72 ? 7.153 -6.761 6.514 1.00 96.56 72 GLN A CA 1
ATOM 534 C C . GLN A 1 72 ? 8.056 -5.587 6.126 1.00 96.56 72 GLN A C 1
ATOM 536 O O . GLN A 1 72 ? 9.220 -5.804 5.804 1.00 96.56 72 GLN A O 1
ATOM 541 N N . ALA A 1 73 ? 7.564 -4.349 6.248 1.00 96.56 73 ALA A N 1
ATOM 542 C CA . ALA A 1 73 ? 8.352 -3.153 5.959 1.00 96.56 73 ALA A CA 1
ATOM 543 C C . ALA A 1 73 ? 9.657 -3.110 6.773 1.00 96.56 73 ALA A C 1
ATOM 545 O O . ALA A 1 73 ? 10.735 -2.970 6.206 1.00 96.56 73 ALA A O 1
ATOM 546 N N . GLU A 1 74 ? 9.580 -3.305 8.091 1.00 95.69 74 GLU A N 1
ATOM 547 C CA . GLU A 1 74 ? 10.752 -3.305 8.973 1.00 95.69 74 GLU A CA 1
ATOM 548 C C . GLU A 1 74 ? 11.766 -4.401 8.635 1.00 95.69 74 GLU A C 1
ATOM 550 O O . GLU A 1 74 ? 12.969 -4.194 8.795 1.00 95.69 74 GLU A O 1
ATOM 555 N N . GLY A 1 75 ? 11.298 -5.574 8.201 1.00 95.69 75 GLY A N 1
ATOM 556 C CA . GLY A 1 75 ? 12.165 -6.667 7.768 1.00 95.69 75 GLY A CA 1
ATOM 557 C C . GLY A 1 75 ? 12.937 -6.347 6.487 1.00 95.69 75 GLY A C 1
ATOM 558 O O . GLY A 1 75 ? 14.036 -6.866 6.302 1.00 95.69 75 GLY A O 1
ATOM 559 N N . LEU A 1 76 ? 12.385 -5.483 5.631 1.00 92.75 76 LEU A N 1
ATOM 560 C CA . LEU A 1 76 ? 13.001 -5.049 4.379 1.00 92.75 76 LEU A CA 1
ATOM 561 C C . LEU A 1 76 ? 13.938 -3.855 4.580 1.00 92.75 76 LEU A C 1
ATOM 563 O O . LEU A 1 76 ? 15.049 -3.886 4.066 1.00 92.75 76 LEU A O 1
ATOM 567 N N . SER A 1 77 ? 13.565 -2.862 5.396 1.00 85.44 77 SER A N 1
ATOM 5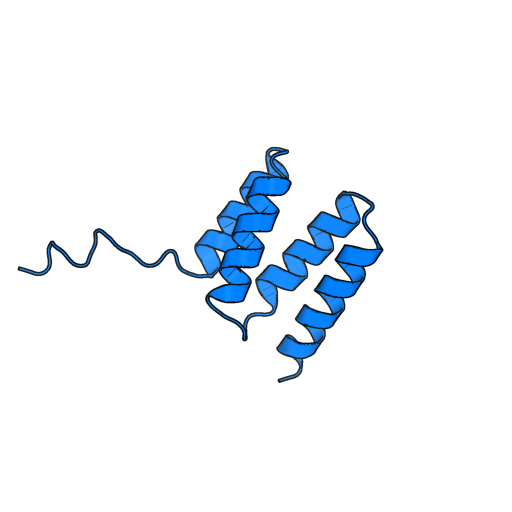68 C CA . SER A 1 77 ? 14.416 -1.684 5.654 1.00 85.44 77 SER A CA 1
ATOM 569 C C . SER A 1 77 ? 15.700 -1.998 6.439 1.00 85.44 77 SER A C 1
ATOM 571 O O . SER A 1 77 ? 16.585 -1.152 6.527 1.00 85.44 77 SER A O 1
ATOM 573 N N . LYS A 1 78 ? 15.786 -3.171 7.082 1.00 78.62 78 LYS A N 1
ATOM 574 C CA . LYS A 1 78 ? 16.940 -3.603 7.896 1.00 78.62 78 LYS A CA 1
ATOM 575 C C . LYS A 1 78 ? 17.967 -4.442 7.122 1.00 78.62 78 LYS A C 1
ATOM 577 O O . LYS A 1 78 ? 18.944 -4.876 7.731 1.00 78.62 78 LYS A O 1
ATOM 582 N N . ARG A 1 79 ? 17.718 -4.732 5.844 1.00 62.28 79 ARG A N 1
ATOM 583 C CA . ARG A 1 79 ? 18.624 -5.486 4.965 1.00 62.28 79 ARG A CA 1
ATOM 584 C C . ARG A 1 79 ? 19.575 -4.550 4.236 1.00 62.28 79 ARG A C 1
ATOM 586 O O . ARG A 1 79 ? 20.725 -4.988 4.026 1.00 62.28 79 ARG A O 1
#

Foldseek 3Di:
DCVPVVVCPPCALVNLQVVLLVCVVVVNNVSSLVSLVVSCVVPVLDLSSLCVQLVSCVVVVNNVSNVVSVVSSVVNVVD

Radius of gyration: 14.09 Å; chains: 1; bounding box: 31×17×49 Å

Sequence (79 aa):
MLDGLVREAPYSTGLYVQRGVAQFGLGRAADGIADLEHAAALDPGLDTPWRVLANIYQRMGNAEAAQAANRQAEGLSKR

Secondary structure (DSSP, 8-state):
--TTSSTT----HHHHHHHHHHHHHTT-HHHHHHHHHHHHHH-TT--HHHHHHHHHHHHTT-HHHHHHHHHHHHHHHT-